Protein AF-A0A832S9D9-F1 (afdb_monomer_lite)

Radius of gyration: 13.16 Å; chains: 1; bounding box: 32×34×38 Å

Secondary structure (DSSP, 8-state):
----PEEP-GGGGTTPPTT-SHHHHHHHHHHTTEEEEEEEETTEEEEEETTS-B-PPBTTB--HHHHHHHHHHHHTTEEEEEEETTEEEEEEPPP----

Structure (mmCIF, N/CA/C/O backbone):
data_AF-A0A832S9D9-F1
#
_entry.id   AF-A0A832S9D9-F1
#
loop_
_atom_site.group_PDB
_atom_site.id
_atom_site.type_symbol
_atom_site.label_atom_id
_atom_site.label_alt_id
_atom_site.label_comp_id
_atom_site.label_asym_id
_atom_site.label_entity_id
_atom_site.label_seq_id
_atom_site.pdbx_PDB_ins_code
_atom_site.Cartn_x
_atom_site.Cartn_y
_atom_site.Cartn_z
_atom_site.occupancy
_atom_site.B_iso_or_equiv
_atom_site.auth_seq_id
_atom_site.auth_comp_id
_atom_site.auth_asym_id
_atom_site.auth_atom_id
_atom_site.pdbx_PDB_model_num
ATOM 1 N N . MET A 1 1 ? 0.754 -20.003 10.163 1.00 39.41 1 MET A N 1
ATOM 2 C CA . MET A 1 1 ? -0.441 -19.215 10.529 1.00 39.41 1 MET A CA 1
ATOM 3 C C . MET A 1 1 ? -0.269 -17.845 9.907 1.00 39.41 1 MET A C 1
ATOM 5 O O . MET A 1 1 ? 0.734 -17.207 10.193 1.00 39.41 1 MET A O 1
ATOM 9 N N . TYR A 1 2 ? -1.145 -17.450 8.983 1.00 46.72 2 TYR A N 1
ATOM 10 C CA . TYR A 1 2 ? -1.129 -16.089 8.449 1.00 46.72 2 TYR A CA 1
ATOM 11 C C . TYR A 1 2 ? -1.491 -15.162 9.608 1.00 46.72 2 TYR A C 1
ATOM 13 O O . TYR A 1 2 ? -2.572 -15.312 10.173 1.00 46.72 2 TYR A O 1
ATOM 21 N N . GLU A 1 3 ? -0.570 -14.291 10.025 1.00 55.47 3 GLU A N 1
ATOM 22 C CA . GLU A 1 3 ? -0.895 -13.241 10.991 1.00 55.47 3 GLU A CA 1
ATOM 23 C C . GLU A 1 3 ? -2.140 -12.517 10.474 1.00 55.47 3 GLU A C 1
ATOM 25 O O . GLU A 1 3 ? -2.152 -12.043 9.334 1.00 55.47 3 GLU A O 1
ATOM 30 N N . ALA A 1 4 ? -3.208 -12.500 11.274 1.00 62.19 4 ALA A N 1
ATOM 31 C CA . ALA A 1 4 ? -4.380 -11.698 10.972 1.00 62.19 4 ALA A CA 1
ATOM 32 C C . ALA A 1 4 ? -3.898 -10.247 10.875 1.00 62.19 4 ALA A C 1
ATOM 34 O O . ALA A 1 4 ? -3.457 -9.668 11.867 1.00 62.19 4 ALA A O 1
ATOM 35 N N . GLY A 1 5 ? -3.856 -9.706 9.656 1.00 76.56 5 GLY A N 1
ATOM 36 C CA . GLY A 1 5 ? -3.387 -8.345 9.435 1.00 76.56 5 GLY A CA 1
ATOM 37 C C . GLY A 1 5 ? -4.244 -7.360 10.228 1.00 76.56 5 GLY A C 1
ATOM 38 O O . GLY A 1 5 ? -5.446 -7.557 10.382 1.00 76.56 5 GLY A O 1
ATOM 39 N N . ILE A 1 6 ? -3.624 -6.299 10.730 1.00 91.56 6 ILE A N 1
ATOM 40 C CA . ILE A 1 6 ? -4.318 -5.195 11.393 1.00 91.56 6 ILE A CA 1
ATOM 41 C C . ILE A 1 6 ? -4.941 -4.340 10.292 1.00 91.56 6 ILE A C 1
ATOM 43 O O . ILE A 1 6 ? -4.250 -3.990 9.337 1.00 91.56 6 ILE A O 1
ATOM 47 N N . GLU A 1 7 ? -6.228 -4.015 10.379 1.00 94.94 7 GLU A N 1
ATOM 48 C CA . GLU A 1 7 ? -6.840 -3.112 9.402 1.00 94.94 7 GLU A CA 1
ATOM 49 C C . GLU A 1 7 ? -6.117 -1.755 9.407 1.00 94.94 7 GLU A C 1
ATOM 51 O O . GLU A 1 7 ? -5.859 -1.183 10.464 1.00 94.94 7 GLU A O 1
ATOM 56 N N . LEU A 1 8 ? -5.794 -1.240 8.219 1.00 94.06 8 LEU A N 1
ATOM 57 C CA . LEU A 1 8 ? -5.287 0.118 8.052 1.00 94.06 8 LEU A CA 1
ATOM 58 C C . LEU A 1 8 ? -6.388 1.122 8.405 1.00 94.06 8 LEU A C 1
ATOM 60 O O . LEU A 1 8 ? -7.489 1.095 7.846 1.00 94.06 8 LEU A O 1
ATOM 64 N N . THR A 1 9 ? -6.078 2.041 9.304 1.00 94.62 9 THR A N 1
ATOM 65 C CA . THR A 1 9 ? -6.966 3.111 9.766 1.00 94.62 9 THR A CA 1
ATOM 66 C C . THR A 1 9 ? -6.398 4.470 9.374 1.00 94.62 9 THR A C 1
ATOM 68 O O . THR A 1 9 ? -5.229 4.578 9.018 1.00 94.62 9 THR A O 1
ATOM 71 N N . GLU A 1 10 ? -7.204 5.532 9.444 1.00 93.12 10 GLU A N 1
ATOM 72 C CA . GLU A 1 10 ? -6.689 6.889 9.190 1.00 93.12 10 GLU A CA 1
ATOM 73 C C . GLU A 1 10 ? -5.618 7.307 10.215 1.00 93.12 10 GLU A C 1
ATOM 75 O O . GLU A 1 10 ? -4.727 8.083 9.884 1.00 93.12 10 GLU A O 1
ATOM 80 N N . GLY A 1 11 ? -5.644 6.741 11.430 1.00 91.31 11 GLY A N 1
ATOM 81 C CA . GLY A 1 11 ? -4.624 6.991 12.456 1.00 91.31 11 GLY A CA 1
ATOM 82 C C . GLY A 1 11 ? -3.224 6.518 12.055 1.00 91.31 11 GLY A C 1
ATOM 83 O O . GLY A 1 11 ? -2.238 7.111 12.475 1.00 91.31 11 GLY A O 1
ATOM 84 N N . ASP A 1 12 ? -3.117 5.527 11.164 1.00 91.19 12 ASP A N 1
ATOM 85 C CA . ASP A 1 12 ? -1.822 5.083 10.625 1.00 91.19 12 ASP A CA 1
ATOM 86 C C . ASP A 1 12 ? -1.147 6.148 9.736 1.00 91.19 12 ASP A C 1
ATOM 88 O O . ASP A 1 12 ? 0.021 6.014 9.382 1.00 91.19 12 ASP A O 1
ATOM 92 N N . PHE A 1 13 ? -1.874 7.208 9.370 1.00 93.19 13 PHE A N 1
ATOM 93 C CA . PHE A 1 13 ? -1.404 8.293 8.512 1.00 93.19 13 PHE A CA 1
ATOM 94 C C . PHE A 1 13 ? -1.246 9.624 9.253 1.00 93.19 13 PHE A C 1
ATOM 96 O O . PHE A 1 13 ? -0.952 10.625 8.606 1.00 93.19 13 PHE A O 1
ATOM 103 N N . GLU A 1 14 ? -1.398 9.661 10.582 1.00 90.00 14 GLU A N 1
ATOM 104 C CA . GLU A 1 14 ? -1.368 10.905 11.374 1.00 90.00 14 GLU A CA 1
ATOM 105 C C . GLU A 1 14 ? -0.110 11.756 11.112 1.00 90.00 14 GLU A C 1
ATOM 107 O O . GLU A 1 14 ? -0.184 12.981 11.032 1.00 90.00 14 GLU A O 1
ATOM 112 N N . PHE A 1 15 ? 1.035 11.105 10.892 1.00 87.56 15 PHE A N 1
ATOM 113 C CA . PHE A 1 15 ? 2.320 11.759 10.609 1.00 87.56 15 PHE A CA 1
ATOM 114 C C . PHE A 1 15 ? 2.720 11.721 9.127 1.00 87.56 15 PHE A C 1
ATOM 116 O O . PHE A 1 15 ? 3.811 12.163 8.751 1.00 87.56 15 PHE A O 1
ATOM 123 N N . SER A 1 16 ? 1.851 11.190 8.266 1.00 89.69 16 SER A N 1
ATOM 124 C CA . SER A 1 16 ? 2.099 11.101 6.832 1.00 89.69 16 SER A CA 1
ATOM 125 C C . SER A 1 16 ? 1.858 12.439 6.141 1.00 89.69 16 SER A C 1
ATOM 127 O O . SER A 1 16 ? 0.952 13.200 6.476 1.00 89.69 16 SER A O 1
ATOM 129 N N . LYS A 1 17 ? 2.671 12.732 5.123 1.00 88.38 17 LYS A N 1
ATOM 130 C CA . LYS A 1 17 ? 2.457 13.904 4.268 1.00 88.38 17 LYS A CA 1
ATOM 131 C C . LYS A 1 17 ? 1.437 13.568 3.174 1.00 88.38 17 LYS A C 1
ATOM 133 O O . LYS A 1 17 ? 1.531 12.479 2.601 1.00 88.38 17 LYS A O 1
ATOM 138 N N . PRO A 1 18 ? 0.522 14.490 2.816 1.00 89.06 18 PRO A N 1
ATOM 139 C CA . PRO A 1 18 ? -0.313 14.331 1.630 1.00 89.06 18 PRO A CA 1
ATOM 140 C C . PRO A 1 18 ? 0.533 13.973 0.392 1.00 89.06 18 PRO A C 1
ATOM 142 O O . PRO A 1 18 ? 1.643 14.495 0.257 1.00 89.06 18 PRO A O 1
ATOM 145 N N . PRO A 1 19 ? 0.039 13.100 -0.509 1.00 93.31 19 PRO A N 1
ATOM 146 C CA . PRO A 1 19 ? -1.334 12.585 -0.588 1.00 93.31 19 PRO A CA 1
ATOM 147 C C . PRO A 1 19 ? -1.611 11.313 0.238 1.00 93.31 19 PRO A C 1
ATOM 149 O O . PRO A 1 19 ? -2.713 10.767 0.142 1.00 93.31 19 PRO A O 1
ATOM 152 N N . LEU A 1 20 ? -0.646 10.820 1.025 1.00 95.56 20 LEU A N 1
ATOM 153 C CA . LEU A 1 20 ? -0.787 9.560 1.763 1.00 95.56 20 LEU A CA 1
ATOM 154 C C . LEU A 1 20 ? -1.990 9.593 2.716 1.00 95.56 20 LEU A C 1
ATOM 156 O O . LEU A 1 20 ? -2.137 10.489 3.540 1.00 95.56 20 LEU A O 1
ATOM 160 N N . SER A 1 21 ? -2.861 8.602 2.554 1.00 96.31 21 SER A N 1
ATOM 161 C CA . SER A 1 21 ? -4.077 8.360 3.336 1.00 96.31 21 SER A CA 1
ATOM 162 C C . SER A 1 21 ? -4.571 6.942 3.048 1.00 96.31 21 SER A C 1
ATOM 164 O O . SER A 1 21 ? -4.200 6.355 2.021 1.00 96.31 21 SER A O 1
ATOM 166 N N . LYS A 1 22 ? -5.481 6.402 3.872 1.00 95.94 22 LYS A N 1
ATOM 167 C CA . LYS A 1 22 ? -6.105 5.093 3.595 1.00 95.94 22 LYS A CA 1
ATOM 168 C C . LYS A 1 22 ? -6.782 5.091 2.223 1.00 95.94 22 LYS A C 1
ATOM 170 O O . LYS A 1 22 ? -6.636 4.145 1.447 1.00 95.94 22 LYS A O 1
ATOM 175 N N . LYS A 1 23 ? -7.486 6.181 1.897 1.00 96.06 23 LYS A N 1
ATOM 176 C CA . LYS A 1 23 ? -8.141 6.372 0.596 1.00 96.06 23 LYS A CA 1
ATOM 177 C C . LYS A 1 23 ? -7.141 6.365 -0.559 1.00 96.06 23 LYS A C 1
ATOM 179 O O . LYS A 1 23 ? -7.418 5.728 -1.571 1.00 96.06 23 LYS A O 1
ATOM 184 N N . PHE A 1 24 ? -6.009 7.055 -0.419 1.00 97.31 24 PHE A N 1
ATOM 185 C CA . PHE A 1 24 ? -4.968 7.078 -1.446 1.00 97.31 24 PHE A CA 1
ATOM 186 C C . PHE A 1 24 ? -4.432 5.674 -1.721 1.00 97.31 24 PHE A C 1
ATOM 188 O O . PHE A 1 24 ? -4.486 5.234 -2.865 1.00 97.31 24 PHE A O 1
ATOM 195 N N . ILE A 1 25 ? -4.011 4.940 -0.682 1.00 97.50 25 ILE A N 1
ATOM 196 C CA . ILE A 1 25 ? -3.486 3.576 -0.854 1.00 97.50 25 ILE A CA 1
ATOM 197 C C . ILE A 1 25 ? -4.520 2.691 -1.550 1.00 97.50 25 ILE A C 1
ATOM 199 O O . ILE A 1 25 ? -4.182 1.987 -2.498 1.00 97.50 25 ILE A O 1
ATOM 203 N N . ARG A 1 26 ? -5.793 2.775 -1.148 1.00 96.94 26 ARG A N 1
ATOM 204 C CA . ARG A 1 26 ? -6.865 2.002 -1.784 1.00 96.94 26 ARG A CA 1
ATOM 205 C C . ARG A 1 26 ? -6.964 2.297 -3.282 1.00 96.94 26 ARG A C 1
ATOM 207 O O . ARG A 1 26 ? -6.968 1.370 -4.078 1.00 96.94 26 ARG A O 1
ATOM 214 N N . LEU A 1 27 ? -6.977 3.576 -3.662 1.00 97.25 27 LEU A N 1
ATOM 215 C CA . LEU A 1 27 ? -7.049 3.985 -5.067 1.00 97.25 27 LEU A CA 1
ATOM 216 C C . LEU A 1 27 ? -5.848 3.497 -5.887 1.00 97.25 27 LEU A C 1
ATOM 218 O O . LEU A 1 27 ? -6.027 3.133 -7.044 1.00 97.25 27 LEU A O 1
ATOM 222 N N . VAL A 1 28 ? -4.642 3.470 -5.312 1.00 97.81 28 VAL A N 1
ATOM 223 C CA . VAL A 1 28 ? -3.451 2.926 -5.988 1.00 97.81 28 VAL A CA 1
ATOM 224 C C . VAL A 1 28 ? -3.584 1.417 -6.192 1.00 97.81 28 VAL A C 1
ATOM 226 O O . VAL A 1 28 ? -3.320 0.924 -7.289 1.00 97.81 28 VAL A O 1
ATOM 229 N N . PHE A 1 29 ? -4.035 0.689 -5.169 1.00 97.31 29 PHE A N 1
ATOM 230 C CA . PHE A 1 29 ? -4.281 -0.750 -5.268 1.00 97.31 29 PHE A CA 1
ATOM 231 C C . PHE A 1 29 ? -5.344 -1.074 -6.323 1.00 97.31 29 PHE A C 1
ATOM 233 O O . PHE A 1 29 ? -5.124 -1.965 -7.139 1.00 97.31 29 PHE A O 1
ATOM 240 N N . ASP A 1 30 ? -6.436 -0.310 -6.371 1.00 96.31 30 ASP A N 1
ATOM 241 C CA . ASP A 1 30 ? -7.477 -0.448 -7.394 1.00 96.31 30 ASP A CA 1
ATOM 242 C C . ASP A 1 30 ? -6.935 -0.149 -8.800 1.00 96.31 30 ASP A C 1
ATOM 244 O O . ASP A 1 30 ? -7.088 -0.952 -9.720 1.00 96.31 30 ASP A O 1
ATOM 248 N N . LYS A 1 31 ? -6.251 0.992 -8.964 1.00 96.62 31 LYS A N 1
ATOM 249 C CA . LYS A 1 31 ? -5.699 1.463 -10.245 1.00 96.62 31 LYS A CA 1
ATOM 250 C C . LYS A 1 31 ? -4.739 0.457 -10.876 1.00 96.62 31 LYS A C 1
ATOM 252 O O . LYS A 1 31 ? -4.775 0.262 -12.088 1.00 96.62 31 LYS A O 1
ATOM 257 N N . HIS A 1 32 ? -3.872 -0.151 -10.068 1.00 96.00 32 HIS A N 1
ATOM 258 C CA . HIS A 1 32 ? -2.838 -1.083 -10.536 1.00 96.00 32 HIS A CA 1
ATOM 259 C C . HIS A 1 32 ? -3.216 -2.556 -10.342 1.00 96.00 32 HIS A C 1
ATOM 261 O O . HIS A 1 32 ? -2.395 -3.432 -10.617 1.00 96.00 32 HIS A O 1
ATOM 267 N N . GLN A 1 33 ? -4.447 -2.831 -9.891 1.00 95.75 33 GLN A N 1
ATOM 268 C CA . GLN A 1 33 ? -4.964 -4.172 -9.597 1.00 95.75 33 GLN A CA 1
ATOM 269 C C . GLN A 1 33 ? -4.039 -4.970 -8.666 1.00 95.75 33 GLN A C 1
ATOM 271 O O . GLN A 1 33 ? -3.722 -6.135 -8.920 1.00 95.75 33 GLN A O 1
ATOM 276 N N . LEU A 1 34 ? -3.574 -4.329 -7.594 1.00 96.81 34 LEU A N 1
ATOM 277 C CA . LEU A 1 34 ? -2.657 -4.928 -6.628 1.00 96.81 34 LEU A CA 1
ATOM 278 C C . LEU A 1 34 ? -3.408 -5.787 -5.607 1.00 96.81 34 LEU A C 1
ATOM 280 O O . LEU A 1 34 ? -4.502 -5.451 -5.157 1.00 96.81 34 LEU A O 1
ATOM 284 N N . GLU A 1 35 ? -2.777 -6.886 -5.208 1.00 96.00 35 GLU A N 1
ATOM 285 C CA . GLU A 1 35 ? -3.217 -7.753 -4.114 1.00 96.00 35 GLU A CA 1
ATOM 286 C C . GLU A 1 35 ? -2.479 -7.409 -2.819 1.00 96.00 35 GLU A C 1
ATOM 288 O O . GLU A 1 35 ? -3.081 -7.249 -1.757 1.00 96.00 35 GLU A O 1
ATOM 293 N N . HIS A 1 36 ? -1.151 -7.295 -2.884 1.00 95.81 36 HIS A N 1
ATOM 294 C CA . HIS A 1 36 ? -0.339 -6.948 -1.727 1.00 95.81 36 HIS A CA 1
ATOM 295 C C . HIS A 1 36 ? 1.026 -6.380 -2.115 1.00 95.81 36 HIS A C 1
ATOM 297 O O . HIS A 1 36 ? 1.549 -6.641 -3.195 1.00 95.81 36 HIS A O 1
ATOM 303 N N . ILE A 1 37 ? 1.626 -5.658 -1.174 1.00 97.06 37 ILE A N 1
ATOM 304 C CA . ILE A 1 37 ? 3.019 -5.216 -1.203 1.00 97.06 37 ILE A CA 1
ATOM 305 C C . ILE A 1 37 ? 3.698 -5.780 0.041 1.00 97.06 37 ILE A C 1
ATOM 307 O O . ILE A 1 37 ? 3.162 -5.650 1.143 1.00 97.06 37 ILE A O 1
ATOM 311 N N . ALA A 1 38 ? 4.854 -6.415 -0.118 1.00 95.50 38 ALA A N 1
ATO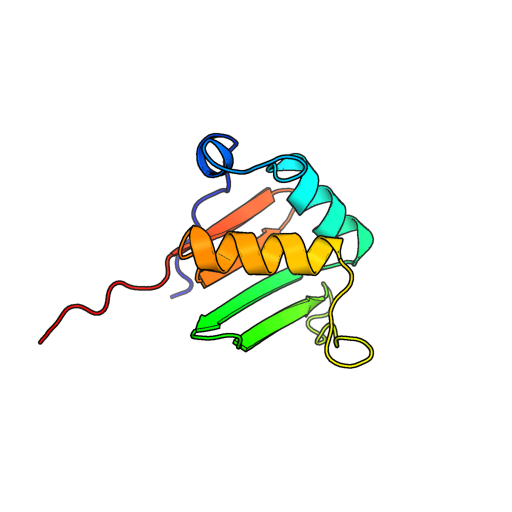M 312 C CA . ALA A 1 38 ? 5.675 -6.938 0.968 1.00 95.50 38 ALA A CA 1
ATOM 313 C C . ALA A 1 38 ? 7.055 -6.268 0.978 1.00 95.50 38 ALA A C 1
ATOM 315 O O . ALA A 1 38 ? 7.685 -6.114 -0.064 1.00 95.50 38 ALA A O 1
ATOM 316 N N . TYR A 1 39 ? 7.522 -5.907 2.169 1.00 94.62 39 TYR A N 1
ATOM 317 C CA . TYR A 1 39 ? 8.815 -5.301 2.453 1.00 94.62 39 TYR A CA 1
ATOM 318 C C . TYR A 1 39 ? 9.706 -6.295 3.205 1.00 94.62 39 TYR A C 1
ATOM 320 O O . TYR A 1 39 ? 9.310 -6.845 4.237 1.00 94.62 39 TYR A O 1
ATOM 328 N N . PHE A 1 40 ? 10.919 -6.517 2.695 1.00 90.25 40 PHE A N 1
ATOM 329 C CA . PHE A 1 40 ? 11.873 -7.488 3.249 1.00 90.25 40 PHE A CA 1
ATOM 330 C C . PHE A 1 40 ? 13.084 -6.848 3.940 1.00 90.25 40 PHE A C 1
ATOM 332 O O . PHE A 1 40 ? 13.932 -7.571 4.458 1.00 90.25 40 PHE A O 1
ATOM 339 N N . GLY A 1 41 ? 13.168 -5.516 3.981 1.00 85.56 41 GLY A N 1
ATOM 340 C CA . GLY A 1 41 ? 14.333 -4.787 4.487 1.00 85.56 41 GLY A CA 1
ATOM 341 C C . GLY A 1 41 ? 15.144 -4.109 3.378 1.00 85.56 41 GLY A C 1
ATOM 342 O O . GLY A 1 41 ? 15.123 -4.528 2.2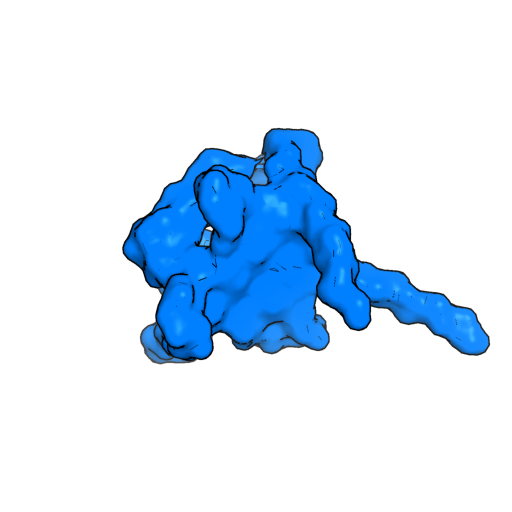19 1.00 85.56 41 GLY A O 1
ATOM 343 N N . GLY A 1 42 ? 15.872 -3.049 3.737 1.00 84.12 42 GLY A N 1
ATOM 344 C CA . GLY A 1 42 ? 16.655 -2.259 2.784 1.00 84.12 42 GLY A CA 1
ATOM 345 C C . GLY A 1 42 ? 15.753 -1.605 1.735 1.00 84.12 42 GLY A C 1
ATOM 346 O O . GLY A 1 42 ? 14.800 -0.927 2.093 1.00 84.12 42 GLY A O 1
ATOM 347 N N . ASN A 1 43 ? 16.028 -1.860 0.454 1.00 83.31 43 ASN A N 1
ATOM 348 C CA . ASN A 1 43 ? 15.201 -1.408 -0.674 1.00 83.31 43 ASN A CA 1
ATOM 349 C C . ASN A 1 43 ? 14.478 -2.582 -1.367 1.00 83.31 43 ASN A C 1
ATOM 351 O O . ASN A 1 43 ? 14.158 -2.506 -2.552 1.00 83.31 43 ASN A O 1
ATOM 355 N N . MET A 1 44 ? 14.280 -3.706 -0.667 1.00 91.19 44 MET A N 1
ATOM 356 C CA . MET A 1 44 ? 13.703 -4.918 -1.255 1.00 91.19 44 MET A CA 1
ATOM 357 C C . MET A 1 44 ? 12.199 -5.005 -1.007 1.00 91.19 44 MET A C 1
ATOM 359 O O . MET A 1 44 ? 11.745 -5.182 0.129 1.00 91.19 44 MET A O 1
ATOM 363 N N . PHE A 1 45 ? 11.446 -4.961 -2.104 1.00 94.81 45 PHE A N 1
ATOM 364 C CA . PHE A 1 45 ? 9.994 -5.075 -2.120 1.00 94.81 45 PHE A CA 1
ATOM 365 C C . PHE A 1 45 ? 9.526 -6.133 -3.110 1.00 94.81 45 PHE A C 1
ATOM 367 O O . PHE A 1 45 ? 10.131 -6.332 -4.163 1.00 94.81 45 PHE A O 1
ATOM 374 N N . TYR A 1 46 ? 8.402 -6.761 -2.783 1.00 94.69 46 TYR A N 1
ATOM 375 C CA . TYR A 1 46 ? 7.619 -7.568 -3.708 1.00 94.69 46 TYR A CA 1
ATOM 376 C C . TYR A 1 46 ? 6.225 -6.964 -3.832 1.00 94.69 46 TYR A C 1
ATOM 378 O O . TYR A 1 46 ? 5.537 -6.783 -2.826 1.00 94.69 46 TYR A O 1
ATOM 386 N N . VAL A 1 47 ? 5.820 -6.650 -5.058 1.00 96.75 47 VAL A N 1
ATOM 387 C CA . VAL A 1 47 ? 4.499 -6.107 -5.377 1.00 96.75 47 VAL A CA 1
ATOM 388 C C . VAL A 1 47 ? 3.745 -7.169 -6.172 1.00 96.75 47 VAL A C 1
ATOM 390 O O . VAL A 1 47 ? 4.232 -7.632 -7.200 1.00 96.75 47 VAL A O 1
ATOM 393 N N . SER A 1 48 ? 2.570 -7.565 -5.691 1.00 96.19 48 SER A N 1
ATOM 394 C CA . SER A 1 48 ? 1.730 -8.607 -6.290 1.00 96.19 48 SER A CA 1
ATOM 395 C C . SER A 1 48 ? 0.457 -8.008 -6.860 1.00 96.19 48 SER A C 1
ATOM 397 O O . SER A 1 48 ? -0.184 -7.184 -6.204 1.00 96.19 48 SER A O 1
ATOM 399 N N . LYS A 1 49 ? 0.052 -8.476 -8.038 1.00 95.31 49 LYS A N 1
ATOM 400 C CA . LYS A 1 49 ? -1.270 -8.239 -8.629 1.00 95.31 49 LYS A CA 1
ATOM 401 C C . LYS A 1 49 ? -2.309 -9.222 -8.082 1.00 95.31 49 LYS A C 1
ATOM 403 O O . LYS A 1 49 ? -1.943 -10.228 -7.484 1.00 95.31 49 LYS A O 1
ATOM 408 N N . GLN A 1 50 ? -3.594 -8.946 -8.316 1.00 90.56 50 GLN A N 1
ATOM 409 C CA . GLN A 1 50 ? -4.744 -9.779 -7.907 1.00 90.56 50 GLN A CA 1
ATOM 410 C C . GLN A 1 50 ? -4.775 -11.190 -8.518 1.00 90.56 50 GLN A C 1
ATOM 412 O O . GLN A 1 50 ? -5.456 -12.065 -7.996 1.00 90.56 50 GLN A O 1
ATOM 417 N N . ASN A 1 51 ? -4.032 -11.436 -9.597 1.00 88.50 51 ASN A N 1
ATOM 418 C CA . ASN A 1 51 ? -3.815 -12.766 -10.178 1.00 88.50 51 ASN A CA 1
ATOM 419 C C . ASN A 1 51 ? -2.566 -13.471 -9.609 1.00 88.50 51 ASN A C 1
ATOM 421 O O . ASN A 1 51 ? -2.090 -14.443 -10.192 1.00 88.50 51 ASN A O 1
ATOM 425 N N . SER A 1 52 ? -2.012 -12.950 -8.510 1.00 83.94 52 SER A N 1
ATOM 426 C CA . SER A 1 52 ? -0.770 -13.402 -7.875 1.00 83.94 52 SER A CA 1
ATOM 427 C C . SER A 1 52 ? 0.474 -13.333 -8.772 1.00 83.94 52 SER A C 1
ATOM 429 O O . SER A 1 52 ? 1.509 -13.924 -8.458 1.00 83.94 52 SER A O 1
ATOM 431 N N . GLU A 1 53 ? 0.412 -12.584 -9.877 1.00 91.88 53 GLU A N 1
ATOM 432 C CA . GLU A 1 53 ? 1.589 -12.277 -10.682 1.00 91.88 53 GLU A CA 1
ATOM 433 C C . GLU A 1 53 ? 2.380 -11.113 -10.074 1.00 91.88 53 GLU A C 1
ATOM 435 O O . GLU A 1 53 ? 1.798 -10.183 -9.499 1.00 91.88 53 GLU A O 1
ATOM 440 N N . PRO A 1 54 ? 3.713 -11.102 -10.238 1.00 94.44 54 PRO A N 1
ATOM 441 C CA . PRO A 1 54 ? 4.515 -9.955 -9.847 1.00 94.44 54 PRO A CA 1
ATOM 442 C C . PRO A 1 54 ? 4.139 -8.721 -10.677 1.00 94.44 54 PRO A C 1
ATOM 444 O O . PRO A 1 54 ? 4.080 -8.756 -11.909 1.00 94.44 54 PRO A O 1
ATOM 447 N N . PHE A 1 55 ? 3.945 -7.589 -10.007 1.00 95.88 55 PHE A N 1
ATOM 448 C CA . PHE A 1 55 ? 3.965 -6.286 -10.654 1.00 95.88 55 PHE A CA 1
ATOM 449 C C . PHE A 1 55 ? 5.428 -5.868 -10.793 1.00 95.88 55 PHE A C 1
ATOM 451 O O . PHE A 1 55 ? 6.093 -5.583 -9.802 1.00 95.88 55 PHE A O 1
ATOM 458 N N . MET A 1 56 ? 5.948 -5.867 -12.017 1.00 93.31 56 MET A N 1
ATOM 459 C CA . MET A 1 56 ? 7.353 -5.545 -12.256 1.00 93.31 56 MET A CA 1
ATOM 460 C C . MET A 1 56 ? 7.552 -4.029 -12.390 1.00 93.31 56 MET A C 1
ATOM 462 O O . MET A 1 56 ? 6.756 -3.372 -13.069 1.00 93.31 56 MET A O 1
ATOM 466 N N . PRO A 1 57 ? 8.616 -3.461 -11.799 1.00 91.19 57 PRO A N 1
ATOM 467 C CA . PRO A 1 57 ? 8.983 -2.074 -12.039 1.00 91.19 57 PRO A CA 1
ATOM 468 C C . PRO A 1 57 ? 9.427 -1.876 -13.495 1.00 91.19 57 PRO A C 1
ATOM 470 O O . PRO A 1 57 ? 10.028 -2.763 -14.106 1.00 91.19 57 PRO A O 1
ATOM 473 N N . PHE A 1 58 ? 9.189 -0.686 -14.040 1.00 89.88 58 PHE A N 1
ATOM 474 C CA . PHE A 1 58 ? 9.690 -0.285 -15.353 1.0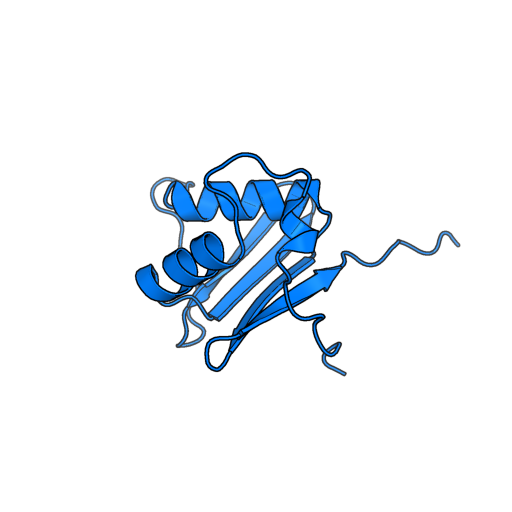0 89.88 58 PHE A CA 1
ATOM 475 C C . PHE A 1 58 ? 10.963 0.549 -15.165 1.00 89.88 58 PHE A C 1
ATOM 477 O O . PHE A 1 58 ? 10.966 1.512 -14.406 1.00 89.88 58 PHE A O 1
ATOM 484 N N . ASN A 1 59 ? 12.070 0.182 -15.820 1.00 88.25 59 ASN A N 1
ATOM 485 C CA . ASN A 1 59 ? 13.379 0.833 -15.631 1.00 88.25 59 ASN A CA 1
ATOM 486 C C . ASN A 1 59 ? 13.822 0.920 -14.154 1.00 88.25 59 ASN A C 1
ATOM 488 O O . ASN A 1 59 ? 14.293 1.959 -13.694 1.00 88.25 59 ASN A O 1
ATOM 492 N N . ALA A 1 60 ? 13.657 -0.182 -13.413 1.00 86.19 60 ALA A N 1
ATOM 493 C CA . ALA A 1 60 ? 14.010 -0.302 -11.994 1.00 86.19 60 ALA A CA 1
ATOM 494 C C . ALA A 1 60 ? 13.257 0.647 -11.039 1.00 86.19 60 ALA A C 1
ATOM 496 O O . ALA A 1 60 ? 13.676 0.810 -9.894 1.00 86.19 60 ALA A O 1
ATOM 497 N N . ARG A 1 61 ? 12.144 1.248 -11.481 1.00 91.69 61 ARG A N 1
ATOM 498 C CA . ARG A 1 61 ? 11.242 2.028 -10.628 1.00 91.69 61 ARG A CA 1
ATOM 499 C C . ARG A 1 61 ? 9.793 1.622 -10.821 1.00 91.69 61 ARG A C 1
ATOM 501 O O . ARG A 1 61 ? 9.362 1.262 -11.919 1.00 91.69 61 ARG A O 1
ATOM 508 N N . TYR A 1 62 ? 9.038 1.679 -9.742 1.00 95.19 62 TYR A N 1
ATOM 509 C CA . TYR A 1 62 ? 7.596 1.594 -9.801 1.00 95.19 62 TYR A CA 1
ATOM 510 C C . TYR A 1 62 ? 7.004 2.944 -10.230 1.00 95.19 62 TYR A C 1
ATOM 512 O O . TYR A 1 62 ? 7.670 3.983 -10.179 1.00 95.19 62 TYR A O 1
ATOM 520 N N . PRO A 1 63 ? 5.741 2.948 -10.679 1.00 96.19 63 PRO A N 1
ATOM 521 C CA . PRO A 1 63 ? 4.942 4.163 -10.738 1.00 96.19 63 PRO A CA 1
ATOM 522 C C . PRO A 1 63 ? 5.053 4.985 -9.444 1.00 96.19 63 PRO A C 1
ATOM 524 O O . PRO A 1 63 ? 5.081 4.425 -8.350 1.00 96.19 63 PRO A O 1
ATOM 527 N N . GLU A 1 64 ? 5.091 6.312 -9.572 1.00 96.19 64 GLU A N 1
ATOM 528 C CA . GLU A 1 64 ? 5.320 7.247 -8.455 1.00 96.19 64 GLU A CA 1
ATOM 529 C C . GLU A 1 64 ? 4.351 7.038 -7.281 1.00 96.19 64 GLU A C 1
ATOM 531 O O . GLU A 1 64 ? 4.728 7.142 -6.117 1.00 96.19 64 GLU A O 1
ATOM 536 N N . ASP A 1 65 ?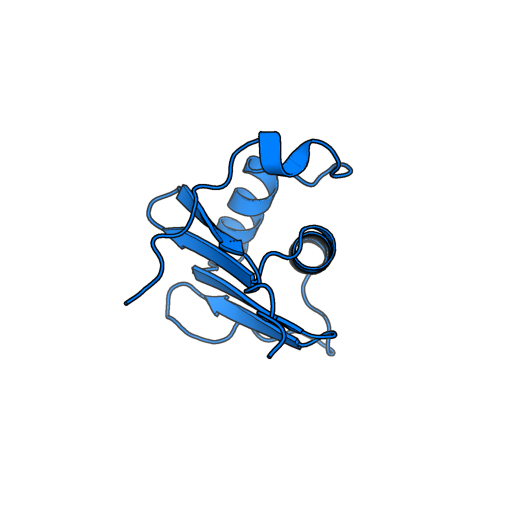 3.103 6.684 -7.577 1.00 97.12 65 ASP A N 1
ATOM 537 C CA . ASP A 1 65 ? 2.087 6.417 -6.566 1.00 97.12 65 ASP A CA 1
ATOM 538 C C . ASP A 1 65 ? 2.358 5.140 -5.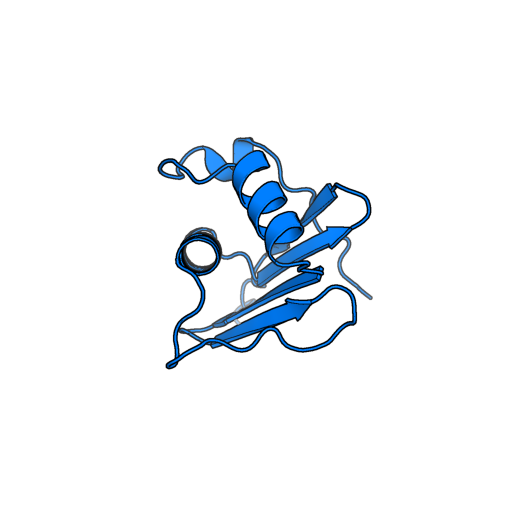752 1.00 97.12 65 ASP A C 1
ATOM 540 O O . ASP A 1 65 ? 2.069 5.112 -4.555 1.00 97.12 65 ASP A O 1
ATOM 544 N N . ILE A 1 66 ? 2.963 4.119 -6.361 1.00 97.12 66 ILE A N 1
ATOM 545 C CA . ILE A 1 66 ? 3.461 2.928 -5.666 1.00 97.12 66 ILE A CA 1
ATOM 546 C C . ILE A 1 66 ? 4.720 3.275 -4.866 1.00 97.12 66 ILE A C 1
ATOM 548 O O . ILE A 1 66 ? 4.801 2.884 -3.706 1.00 97.12 66 ILE A O 1
ATOM 552 N N . GLU A 1 67 ? 5.661 4.044 -5.424 1.00 96.19 67 GLU A N 1
ATOM 553 C CA . GLU A 1 67 ? 6.888 4.467 -4.719 1.00 96.19 67 GLU A CA 1
ATOM 554 C C . GLU A 1 67 ? 6.574 5.211 -3.409 1.00 96.19 67 GLU A C 1
ATOM 556 O O . GLU A 1 67 ? 7.163 4.920 -2.369 1.00 96.19 67 GLU A O 1
ATOM 561 N N . LEU A 1 68 ? 5.564 6.090 -3.411 1.00 96.56 68 LEU A N 1
ATOM 562 C CA . LEU A 1 68 ? 5.083 6.755 -2.192 1.00 96.56 68 LEU A CA 1
ATOM 563 C C . LEU A 1 68 ? 4.616 5.761 -1.117 1.00 96.56 68 LEU A C 1
ATOM 565 O O . LEU A 1 68 ? 4.805 6.004 0.078 1.00 96.56 68 LEU A O 1
ATOM 569 N N . ILE A 1 69 ? 4.010 4.642 -1.524 1.00 96.88 69 ILE A N 1
ATOM 570 C CA . ILE A 1 69 ? 3.590 3.577 -0.607 1.00 96.88 69 ILE A CA 1
ATOM 571 C C . ILE A 1 69 ? 4.805 2.808 -0.089 1.00 96.88 69 ILE A C 1
ATOM 573 O O . ILE A 1 69 ? 4.843 2.491 1.099 1.00 96.88 69 ILE A O 1
ATOM 577 N N . LEU A 1 70 ? 5.800 2.528 -0.936 1.00 96.00 70 LEU A N 1
ATOM 578 C CA . LEU A 1 70 ? 7.030 1.851 -0.511 1.00 96.00 70 LEU A CA 1
ATOM 579 C C . LEU A 1 70 ? 7.749 2.677 0.563 1.00 96.00 70 LEU A C 1
ATOM 581 O O . LEU A 1 70 ? 8.051 2.158 1.639 1.00 96.00 70 LEU A O 1
ATOM 585 N N . ASP A 1 71 ? 7.918 3.977 0.323 1.00 94.88 71 ASP A N 1
ATOM 586 C CA . ASP A 1 7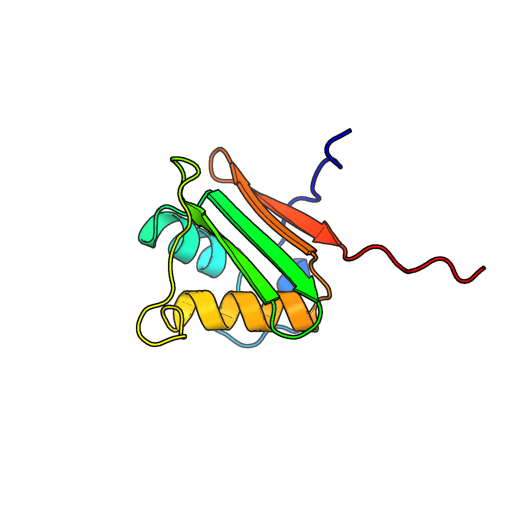1 ? 8.499 4.928 1.275 1.00 94.88 71 ASP A CA 1
ATOM 587 C C . ASP A 1 71 ? 7.732 4.969 2.602 1.00 94.88 71 ASP A C 1
ATOM 589 O O . ASP A 1 71 ? 8.332 4.946 3.682 1.00 94.88 71 ASP A O 1
ATOM 593 N N . PHE A 1 72 ? 6.399 5.016 2.530 1.00 94.94 72 PHE A N 1
ATOM 594 C CA . PHE A 1 72 ? 5.526 4.953 3.700 1.00 94.94 72 PHE A CA 1
ATOM 595 C C . PHE A 1 72 ? 5.742 3.657 4.490 1.00 94.94 72 PHE A C 1
ATOM 597 O O . PHE A 1 72 ? 5.933 3.699 5.706 1.00 94.94 72 PHE A O 1
ATOM 604 N N . MET A 1 73 ? 5.800 2.510 3.806 1.00 94.69 73 MET A N 1
ATOM 605 C CA . MET A 1 73 ? 6.021 1.215 4.448 1.00 94.69 73 MET A CA 1
ATOM 606 C C . MET A 1 73 ? 7.364 1.143 5.182 1.00 94.69 73 MET A C 1
ATOM 608 O O . MET A 1 73 ? 7.414 0.601 6.288 1.00 94.69 73 MET A O 1
ATOM 612 N N . VAL A 1 74 ? 8.440 1.708 4.621 1.00 93.06 74 VAL A N 1
ATOM 613 C CA . VAL A 1 74 ? 9.743 1.755 5.310 1.00 93.06 74 VAL A CA 1
ATOM 614 C C . VAL A 1 74 ? 9.660 2.599 6.576 1.00 93.06 74 VAL A C 1
ATOM 616 O O . VAL A 1 74 ? 10.093 2.148 7.641 1.00 93.06 74 VAL A O 1
ATOM 619 N N . ARG A 1 75 ? 9.111 3.816 6.471 1.00 91.56 75 ARG A N 1
ATOM 620 C CA . ARG A 1 75 ? 9.059 4.784 7.579 1.00 91.56 75 ARG A CA 1
ATOM 621 C C . ARG A 1 75 ? 8.237 4.260 8.750 1.00 91.56 75 ARG A C 1
ATOM 623 O O . ARG A 1 75 ? 8.723 4.268 9.879 1.00 91.56 75 ARG A O 1
ATOM 630 N N . GLU A 1 76 ? 7.068 3.702 8.457 1.00 90.75 76 GLU A N 1
ATOM 631 C CA . GLU A 1 76 ? 6.147 3.161 9.462 1.00 90.75 76 GLU A CA 1
ATOM 632 C C . GLU A 1 76 ? 6.469 1.713 9.869 1.00 90.75 76 GLU A C 1
ATOM 634 O O . GLU A 1 76 ? 5.740 1.092 10.645 1.00 90.75 76 GLU A O 1
ATOM 639 N N . ARG A 1 77 ? 7.575 1.146 9.361 1.00 90.50 77 ARG A N 1
ATOM 640 C CA . ARG A 1 77 ? 8.009 -0.236 9.631 1.00 90.50 77 ARG A CA 1
ATOM 641 C C . ARG A 1 77 ? 6.901 -1.261 9.356 1.00 90.50 77 ARG A C 1
ATOM 643 O O . ARG A 1 77 ? 6.704 -2.220 10.112 1.00 90.50 77 ARG A O 1
ATOM 650 N N . ILE A 1 78 ? 6.193 -1.068 8.248 1.00 92.81 78 ILE A N 1
ATOM 651 C CA . ILE A 1 78 ? 5.145 -1.962 7.763 1.00 92.81 78 ILE A CA 1
ATOM 652 C C . ILE A 1 78 ? 5.792 -3.033 6.890 1.00 92.81 78 ILE A C 1
ATOM 654 O O . ILE A 1 78 ? 6.436 -2.747 5.883 1.00 92.81 78 ILE A O 1
ATOM 658 N N . ARG A 1 79 ? 5.603 -4.295 7.267 1.00 93.25 79 ARG A N 1
ATOM 659 C CA . ARG A 1 79 ? 6.128 -5.444 6.528 1.00 93.25 79 ARG A CA 1
ATOM 660 C C . ARG A 1 79 ? 5.281 -5.786 5.320 1.00 93.25 79 ARG A C 1
ATOM 662 O O . ARG A 1 79 ? 5.812 -6.221 4.307 1.00 93.25 79 ARG A O 1
ATOM 669 N N . ARG A 1 80 ? 3.964 -5.666 5.429 1.00 95.44 80 ARG A N 1
ATOM 670 C CA . ARG A 1 80 ? 3.058 -6.014 4.338 1.00 95.44 80 ARG A CA 1
ATOM 671 C C . ARG A 1 80 ? 1.838 -5.121 4.377 1.00 95.44 80 ARG A C 1
ATOM 673 O O . ARG A 1 80 ? 1.317 -4.888 5.460 1.00 95.44 80 ARG A O 1
ATOM 680 N N . ILE A 1 81 ? 1.378 -4.692 3.208 1.00 96.62 81 ILE A N 1
ATOM 681 C CA . ILE A 1 81 ? 0.036 -4.149 2.990 1.00 96.62 81 ILE A CA 1
ATOM 682 C C . ILE A 1 81 ? -0.693 -5.116 2.061 1.00 96.62 81 ILE A C 1
ATOM 684 O O . ILE A 1 81 ? -0.147 -5.490 1.027 1.00 96.62 81 ILE A O 1
ATOM 688 N N . ARG A 1 82 ? -1.898 -5.550 2.422 1.00 95.94 82 ARG A N 1
ATOM 689 C CA . ARG A 1 82 ? -2.751 -6.452 1.636 1.00 95.94 82 ARG A CA 1
ATOM 690 C C . ARG A 1 82 ? -4.108 -5.803 1.415 1.00 95.94 82 ARG A C 1
ATOM 692 O O . ARG A 1 82 ? -4.629 -5.178 2.333 1.00 95.94 82 ARG A O 1
ATOM 699 N N . TYR A 1 83 ? -4.675 -5.989 0.234 1.00 95.19 83 TYR A N 1
ATOM 700 C CA . TYR A 1 83 ? -5.988 -5.482 -0.131 1.00 95.19 83 TYR A CA 1
ATOM 701 C C . TYR A 1 83 ? -6.933 -6.639 -0.432 1.00 95.19 83 TYR A C 1
ATOM 703 O O . TYR A 1 83 ? -6.671 -7.456 -1.309 1.00 95.19 83 TYR A O 1
ATOM 711 N N . GLU A 1 84 ? -8.014 -6.732 0.333 1.00 91.75 84 GLU A N 1
ATOM 712 C CA . GLU A 1 84 ? -8.982 -7.821 0.243 1.00 91.75 84 GLU A CA 1
ATOM 713 C C . GLU A 1 84 ? -10.385 -7.259 0.469 1.00 91.75 84 GLU A C 1
ATOM 715 O O . GLU A 1 84 ? -10.629 -6.572 1.459 1.00 91.75 84 GLU A O 1
ATOM 720 N N . ASN A 1 85 ? -11.310 -7.541 -0.454 1.00 89.12 85 ASN A N 1
ATOM 721 C CA . ASN A 1 85 ? -12.723 -7.152 -0.355 1.00 89.12 85 ASN A CA 1
ATOM 722 C C . ASN A 1 85 ? -12.951 -5.661 -0.025 1.00 89.12 85 ASN A C 1
ATOM 724 O O . ASN A 1 85 ? -13.842 -5.314 0.746 1.00 89.12 85 ASN A O 1
ATOM 728 N N . GLY A 1 86 ? -12.134 -4.762 -0.582 1.00 89.25 86 GLY A N 1
ATOM 729 C CA . GLY A 1 86 ? -12.256 -3.322 -0.333 1.00 89.25 86 GLY A CA 1
ATOM 730 C C . GLY A 1 86 ? -11.546 -2.814 0.924 1.00 89.25 86 GLY A C 1
ATOM 731 O O . GLY A 1 86 ? -11.523 -1.600 1.155 1.00 89.25 86 GLY A O 1
ATOM 732 N N . VAL A 1 87 ? -10.934 -3.706 1.707 1.00 93.75 87 VAL A N 1
ATOM 733 C CA . VAL A 1 87 ? -10.287 -3.402 2.986 1.00 93.75 87 VAL A CA 1
ATOM 734 C C . VAL A 1 87 ? -8.775 -3.592 2.876 1.00 93.75 87 VAL A C 1
ATOM 736 O O . VAL A 1 87 ? -8.283 -4.557 2.293 1.00 93.75 87 VAL A O 1
ATOM 739 N N . LEU A 1 88 ? -8.028 -2.641 3.437 1.00 96.19 88 LEU A N 1
ATOM 740 C CA . LEU A 1 88 ? -6.573 -2.689 3.516 1.00 96.19 88 LEU A CA 1
ATOM 741 C C . LEU A 1 88 ? -6.143 -3.216 4.883 1.00 96.19 88 LEU A C 1
ATOM 743 O O . LEU A 1 88 ? -6.590 -2.719 5.913 1.00 96.19 88 LEU A O 1
ATOM 747 N N . PHE A 1 89 ? -5.222 -4.168 4.884 1.00 96.12 89 PHE A N 1
ATOM 748 C CA . PHE A 1 89 ? -4.627 -4.752 6.079 1.00 96.12 89 PHE A CA 1
ATOM 749 C C . PHE A 1 89 ? -3.121 -4.546 6.061 1.00 96.12 89 PHE A C 1
ATOM 751 O O . PHE A 1 89 ? -2.493 -4.676 5.011 1.00 96.12 89 PHE A O 1
ATOM 758 N N . ARG A 1 90 ? -2.529 -4.295 7.224 1.00 94.50 90 ARG A N 1
ATOM 759 C CA . ARG A 1 90 ? -1.087 -4.196 7.421 1.00 94.50 90 ARG A CA 1
ATOM 760 C C . ARG A 1 90 ? -0.569 -5.218 8.426 1.00 94.50 90 ARG A C 1
ATOM 762 O O . ARG A 1 90 ? -1.264 -5.591 9.367 1.00 94.50 90 ARG A O 1
ATOM 769 N N . SER A 1 91 ? 0.684 -5.624 8.272 1.00 92.44 91 SER A N 1
ATOM 770 C CA . SER A 1 91 ? 1.441 -6.310 9.325 1.00 92.44 91 SER A CA 1
ATOM 771 C C . SER A 1 91 ? 2.744 -5.572 9.610 1.00 92.44 91 SER A C 1
ATOM 773 O O . SER A 1 91 ? 3.314 -4.925 8.729 1.00 92.44 91 SER A O 1
ATOM 775 N N . ALA A 1 92 ? 3.200 -5.620 10.860 1.00 84.75 92 ALA A N 1
ATOM 776 C CA . ALA A 1 92 ? 4.429 -4.956 11.278 1.00 84.75 92 ALA A CA 1
ATOM 777 C C . ALA A 1 92 ? 5.666 -5.777 10.884 1.00 84.75 92 ALA A C 1
ATOM 779 O O . ALA A 1 92 ? 5.610 -7.002 10.764 1.00 84.75 92 ALA A O 1
ATOM 780 N N . VAL A 1 93 ? 6.811 -5.114 10.716 1.00 77.44 93 VAL A N 1
ATOM 781 C CA . VAL A 1 93 ? 8.102 -5.815 10.707 1.00 77.44 93 VAL A CA 1
ATOM 782 C C . VAL A 1 93 ? 8.323 -6.402 12.107 1.00 77.44 93 VAL A C 1
ATOM 784 O O . VAL A 1 93 ? 8.284 -5.637 13.076 1.00 77.44 93 VAL A O 1
ATOM 787 N N . PRO A 1 94 ? 8.536 -7.728 12.253 1.00 69.31 94 PRO A N 1
ATOM 788 C CA . PRO A 1 94 ? 8.793 -8.328 13.553 1.00 69.31 94 PRO A CA 1
ATOM 789 C C . PRO A 1 94 ? 9.958 -7.608 14.220 1.00 69.31 94 PRO A C 1
ATOM 791 O O . PRO A 1 94 ? 11.020 -7.443 13.614 1.00 69.31 94 PRO A O 1
ATOM 794 N N . LYS A 1 95 ? 9.772 -7.175 15.470 1.00 63.00 95 LYS A N 1
ATOM 795 C CA . LYS A 1 95 ? 10.915 -6.762 16.281 1.00 63.00 95 LYS A CA 1
ATOM 796 C C . LYS A 1 95 ? 11.796 -7.999 16.420 1.00 63.00 95 LYS A C 1
ATOM 798 O O . LYS A 1 95 ? 11.315 -9.026 16.889 1.00 63.00 95 LYS A O 1
ATOM 803 N N . LEU A 1 96 ? 13.054 -7.911 15.994 1.00 59.69 96 LEU A N 1
ATOM 804 C CA . LEU A 1 96 ? 14.047 -8.911 16.361 1.00 59.69 96 LEU A CA 1
ATOM 805 C C . LEU A 1 96 ? 14.088 -8.920 17.892 1.00 59.69 96 LEU A C 1
ATOM 807 O O . LEU A 1 96 ? 14.552 -7.961 18.508 1.00 59.69 96 LEU A O 1
ATOM 811 N N . SER A 1 97 ? 13.517 -9.951 18.510 1.00 53.00 97 SER A N 1
ATOM 812 C CA . SER A 1 97 ? 13.760 -10.247 19.914 1.00 53.00 97 SER A CA 1
ATOM 813 C C . SER A 1 97 ? 15.239 -10.597 20.004 1.00 53.00 97 SER A C 1
ATOM 815 O O . SER A 1 97 ? 15.642 -11.664 19.542 1.00 53.00 97 SER A O 1
ATOM 817 N N . GLY A 1 98 ? 16.048 -9.651 20.486 1.00 52.94 98 GLY A N 1
ATOM 818 C CA . GLY A 1 98 ? 17.456 -9.897 20.772 1.00 52.94 98 GLY A CA 1
ATOM 819 C C . GLY A 1 98 ? 17.570 -11.137 21.652 1.00 52.94 98 GLY A C 1
ATOM 820 O O . GLY A 1 98 ? 16.851 -11.248 22.646 1.00 52.94 98 GLY A O 1
ATOM 821 N N . SER A 1 99 ? 18.389 -12.088 21.209 1.00 41.59 99 SER A N 1
ATOM 822 C CA . SER A 1 99 ? 18.879 -13.186 22.045 1.00 41.59 99 SER A CA 1
ATOM 823 C C . SER A 1 99 ? 19.983 -12.678 22.961 1.00 41.59 99 SER A C 1
ATOM 825 O O . SER A 1 99 ? 20.709 -11.755 22.522 1.00 41.59 99 SER A O 1
#

Foldseek 3Di:
DPPPFAFDDQVLCPVPDPPDGQVLVLVVCVVQQWFKKFDDDDQDIFTAHPVRDTDDDDPPHHDPSVVSVSVSCVVSQWGMWGDDPSTIGTDHDDDPPDD

pLDDT: mean 89.1, std 12.68, range [39.41, 97.81]

Sequence (99 aa):
MYEAGIELTEGDFEFSKPPLSKKFIRLVFDKHQLEHIAYFGGNMFYVSKQNSEPFMPFNARYPEDIELILDFMVRERIRRIRYENGVLFRSAVPKLSGS